Protein AF-A0A1G6QAT8-F1 (afdb_monomer_lite)

InterPro domains:
  IPR012337 Ribonuclease H-like superfamily [SSF53098] (1-55)
  IPR036397 Ribonuclease H superfamily [G3DSA:3.30.420.10] (1-55)
  IPR051917 Transposase/Integrase Enzymes [PTHR10948] (1-55)
  IPR053392 Transposase IS30-like [NF033563] (1-52)

Sequence (55 aa):
YFCDPHSPWQKGTCENMNGLIRQYLPKGIDLNQADQHYLNQVAMSLNIRPRKALD

Organism: NCBI:txid1226327

pLDDT: mean 84.98, std 7.67, range [54.97, 93.38]

Secondary structure (DSSP, 8-state):
--PPTT-HHHHHHHHHHHHHHHHHS-TT--TTSS-HHHHHHHHHHHHHSPP----

Radius of gyration: 13.48 Å; chains: 1; bounding box: 34×15×36 Å

Foldseek 3Di:
DDDDPPCVVVVVVVVVVVVLLCVQVPPPDDPVPDDPVSVVVSVVCSVPPDDDDDD

Structure (mmCIF, N/CA/C/O backbone):
data_AF-A0A1G6QAT8-F1
#
_entry.id   AF-A0A1G6QAT8-F1
#
loop_
_atom_site.group_PDB
_atom_site.id
_atom_site.type_symbol
_atom_site.label_atom_id
_atom_site.label_alt_id
_atom_site.label_comp_id
_atom_site.label_asym_id
_atom_site.label_entity_id
_atom_site.label_seq_id
_atom_site.pdbx_PDB_ins_code
_atom_site.Cartn_x
_atom_site.Cartn_y
_atom_site.Cartn_z
_atom_site.occupancy
_atom_site.B_iso_or_equiv
_atom_site.auth_seq_id
_atom_site.auth_comp_id
_atom_site.auth_asym_id
_atom_site.auth_atom_id
_atom_site.pdbx_PDB_model_num
ATOM 1 N N . TYR A 1 1 ? -2.689 5.375 -3.966 1.00 61.03 1 TYR A N 1
ATOM 2 C CA . TYR A 1 1 ? -1.863 5.576 -5.170 1.00 61.03 1 TYR A CA 1
ATOM 3 C C . TYR A 1 1 ? -2.459 4.712 -6.266 1.00 61.03 1 TYR A C 1
ATOM 5 O O . TYR A 1 1 ? -2.622 3.517 -6.038 1.00 61.03 1 TYR A O 1
ATOM 13 N N . PHE A 1 2 ? -2.896 5.314 -7.367 1.00 70.31 2 PHE A N 1
ATOM 14 C CA . PHE A 1 2 ? -3.461 4.597 -8.513 1.00 70.31 2 PHE A CA 1
ATOM 15 C C . PHE A 1 2 ? -2.428 4.560 -9.638 1.00 70.31 2 PHE A C 1
ATOM 17 O O . PHE A 1 2 ? -1.517 5.382 -9.651 1.00 70.31 2 PHE A O 1
ATOM 24 N N . CYS A 1 3 ? -2.550 3.588 -10.539 1.00 81.38 3 CYS A N 1
ATOM 25 C CA . CYS A 1 3 ? -1.735 3.555 -11.749 1.00 81.38 3 CYS A CA 1
ATOM 26 C C . CYS A 1 3 ? -2.182 4.670 -12.692 1.00 81.38 3 CYS A C 1
ATOM 28 O O . CYS A 1 3 ? -3.382 4.949 -12.784 1.00 81.38 3 CYS A O 1
ATOM 30 N N . ASP A 1 4 ? -1.233 5.255 -13.414 1.00 86.88 4 ASP A N 1
ATOM 31 C CA . ASP A 1 4 ? -1.534 6.234 -14.444 1.00 86.88 4 ASP A CA 1
ATOM 32 C C . ASP A 1 4 ? -2.365 5.578 -15.563 1.00 86.88 4 ASP A C 1
ATOM 34 O O . ASP A 1 4 ? -2.159 4.397 -15.896 1.00 86.88 4 ASP A O 1
ATOM 38 N N . PRO A 1 5 ? -3.316 6.314 -16.171 1.00 87.31 5 PRO A N 1
ATOM 39 C CA . PRO A 1 5 ? -4.049 5.826 -17.330 1.00 87.31 5 PRO A CA 1
ATOM 40 C C . PRO A 1 5 ? -3.089 5.327 -18.417 1.00 87.31 5 PRO A C 1
ATOM 42 O O . PRO A 1 5 ? -2.034 5.911 -18.651 1.00 87.31 5 PRO A O 1
ATOM 45 N N . HIS A 1 6 ? -3.454 4.228 -19.081 1.00 86.44 6 HIS A N 1
ATOM 46 C CA . HIS A 1 6 ? -2.650 3.593 -20.137 1.00 86.44 6 HIS A CA 1
ATOM 47 C C . HIS A 1 6 ? -1.256 3.082 -19.719 1.00 86.44 6 HIS A C 1
ATOM 49 O O . HIS A 1 6 ? -0.465 2.737 -20.593 1.00 86.44 6 HIS A O 1
ATOM 55 N N . SER A 1 7 ? -0.974 2.941 -18.417 1.00 85.25 7 SER A N 1
ATOM 56 C CA . SER A 1 7 ? 0.301 2.409 -17.905 1.00 85.25 7 SER A CA 1
ATOM 57 C C . SER A 1 7 ? 0.147 1.044 -17.207 1.00 85.25 7 SER A C 1
ATOM 59 O O . SER A 1 7 ? 0.340 0.932 -15.992 1.00 85.25 7 SER A O 1
ATOM 61 N N . PRO A 1 8 ? -0.200 -0.041 -17.935 1.00 83.12 8 PRO A N 1
ATOM 62 C CA . PRO A 1 8 ? -0.457 -1.359 -17.342 1.00 83.12 8 PRO A CA 1
ATOM 63 C C . PRO A 1 8 ? 0.749 -1.957 -16.600 1.00 83.12 8 PRO A C 1
ATOM 65 O O . PRO A 1 8 ? 0.561 -2.738 -15.670 1.00 83.12 8 PRO A O 1
ATOM 68 N N . TRP A 1 9 ? 1.981 -1.570 -16.944 1.00 83.06 9 TRP A N 1
ATOM 69 C CA . TRP A 1 9 ? 3.201 -2.036 -16.267 1.00 83.06 9 TRP A CA 1
ATOM 70 C C . TRP A 1 9 ? 3.325 -1.538 -14.818 1.00 83.06 9 TRP A C 1
ATOM 72 O O . TRP A 1 9 ? 3.933 -2.212 -13.990 1.00 83.06 9 TRP A O 1
ATOM 82 N N . GLN A 1 10 ? 2.710 -0.403 -14.467 1.00 85.06 10 GLN A N 1
ATOM 83 C CA . GLN A 1 10 ? 2.655 0.065 -13.076 1.00 85.06 10 GLN A CA 1
ATOM 84 C C . GLN A 1 10 ? 1.718 -0.801 -12.222 1.00 85.06 10 GLN A C 1
ATOM 86 O O . GLN A 1 10 ? 1.891 -0.903 -11.004 1.00 85.06 10 GLN A O 1
ATOM 91 N N . LYS A 1 11 ? 0.740 -1.456 -12.862 1.00 86.00 11 LYS A N 1
ATOM 92 C CA . LYS A 1 11 ? -0.305 -2.234 -12.193 1.00 86.00 11 LYS A CA 1
ATOM 93 C C . LYS A 1 11 ? 0.263 -3.401 -11.410 1.00 86.00 11 LYS A C 1
ATOM 95 O O . LYS A 1 11 ? -0.121 -3.571 -10.260 1.00 86.00 11 LYS A O 1
ATOM 100 N N . GLY A 1 12 ? 1.238 -4.118 -11.969 1.00 86.00 12 GLY A N 1
ATOM 101 C CA . GLY A 1 12 ? 1.893 -5.226 -11.271 1.00 86.00 12 GLY A CA 1
ATOM 102 C C . GLY A 1 12 ? 2.528 -4.788 -9.947 1.00 86.00 12 GLY A C 1
ATOM 103 O O . GLY A 1 12 ? 2.318 -5.418 -8.912 1.00 86.00 12 GLY A O 1
ATOM 104 N N . THR A 1 13 ? 3.231 -3.653 -9.945 1.00 84.94 13 THR A N 1
ATOM 105 C CA . THR A 1 13 ? 3.852 -3.100 -8.731 1.00 84.94 13 THR A CA 1
ATOM 106 C C . THR A 1 13 ? 2.809 -2.632 -7.717 1.00 84.94 13 THR A C 1
ATOM 108 O O . THR A 1 13 ? 2.926 -2.937 -6.527 1.00 84.94 13 THR A O 1
ATOM 111 N N . CYS A 1 14 ? 1.768 -1.926 -8.170 1.00 85.75 14 CYS A N 1
ATOM 112 C CA . CYS A 1 14 ? 0.683 -1.469 -7.301 1.00 85.75 14 CYS A CA 1
ATOM 113 C C . CYS A 1 14 ? -0.110 -2.638 -6.698 1.00 85.75 14 CYS A C 1
ATOM 115 O O . CYS A 1 14 ? -0.414 -2.624 -5.507 1.00 85.75 14 CYS A O 1
ATOM 117 N N . GLU A 1 15 ? -0.424 -3.664 -7.489 1.00 89.31 15 GLU A N 1
ATOM 118 C CA . GLU A 1 15 ? -1.141 -4.860 -7.038 1.00 89.31 15 GLU A CA 1
ATOM 119 C C . GLU A 1 15 ? -0.304 -5.674 -6.047 1.00 89.31 15 GLU A C 1
ATOM 121 O O . GLU A 1 15 ? -0.833 -6.086 -5.013 1.00 89.31 15 GLU A O 1
ATOM 126 N N . ASN A 1 16 ? 1.004 -5.816 -6.287 1.00 88.38 16 ASN A N 1
ATOM 127 C CA . ASN A 1 16 ? 1.918 -6.457 -5.344 1.00 88.38 16 ASN A CA 1
ATOM 128 C C . ASN A 1 16 ? 1.960 -5.713 -3.997 1.00 88.38 16 ASN A C 1
ATOM 130 O O . ASN A 1 16 ? 1.772 -6.327 -2.948 1.00 88.38 16 ASN A O 1
ATOM 134 N N . MET A 1 17 ? 2.131 -4.385 -4.013 1.00 87.19 17 MET A N 1
ATOM 135 C CA . MET A 1 17 ? 2.138 -3.578 -2.784 1.00 87.19 17 MET A CA 1
ATOM 136 C C . MET A 1 17 ? 0.801 -3.672 -2.033 1.00 87.19 17 MET A C 1
ATOM 138 O O . MET A 1 17 ? 0.780 -3.873 -0.820 1.00 87.19 17 MET A O 1
ATOM 142 N N . ASN A 1 18 ? -0.324 -3.605 -2.749 1.00 88.38 18 ASN A N 1
ATOM 143 C CA . ASN A 1 18 ? -1.652 -3.760 -2.153 1.00 88.38 18 ASN A CA 1
ATOM 144 C C . ASN A 1 18 ? -1.850 -5.151 -1.531 1.00 88.38 18 ASN A C 1
ATOM 146 O O . ASN A 1 18 ? -2.487 -5.268 -0.484 1.00 88.38 18 ASN A O 1
ATOM 150 N N . GLY A 1 19 ? -1.303 -6.200 -2.150 1.00 89.81 19 GLY A N 1
ATOM 151 C CA . GLY A 1 19 ? -1.287 -7.548 -1.586 1.00 89.81 19 GLY A CA 1
ATOM 152 C C . GLY A 1 19 ? -0.539 -7.611 -0.254 1.00 89.81 19 GLY A C 1
ATOM 153 O O . GLY A 1 19 ? -1.044 -8.206 0.696 1.00 89.81 19 GLY A O 1
ATOM 154 N N . LEU A 1 20 ? 0.614 -6.944 -0.154 1.00 90.56 20 LEU A N 1
ATOM 155 C CA . LEU A 1 20 ? 1.393 -6.872 1.086 1.00 90.56 20 LEU A CA 1
ATOM 156 C C . LEU A 1 20 ? 0.675 -6.084 2.182 1.00 90.56 20 LEU A C 1
ATOM 158 O O . LEU A 1 20 ? 0.606 -6.546 3.317 1.00 90.56 20 LEU A O 1
ATOM 162 N N . ILE A 1 21 ? 0.087 -4.934 1.846 1.00 90.00 21 ILE A N 1
ATOM 163 C CA . ILE A 1 21 ? -0.689 -4.128 2.799 1.00 90.00 21 ILE A CA 1
ATOM 164 C C . ILE A 1 21 ? -1.845 -4.950 3.382 1.00 90.00 21 ILE A C 1
ATOM 166 O O . ILE A 1 21 ? -2.083 -4.899 4.586 1.00 90.00 21 ILE A O 1
ATOM 170 N N . ARG A 1 22 ? -2.518 -5.773 2.566 1.00 90.62 22 ARG A N 1
ATOM 171 C CA . ARG A 1 22 ? -3.628 -6.628 3.021 1.00 90.62 22 ARG A CA 1
ATOM 172 C C . ARG A 1 22 ? -3.233 -7.732 4.002 1.00 90.62 22 ARG A C 1
ATOM 174 O O . ARG A 1 22 ? -4.125 -8.274 4.646 1.00 90.62 22 ARG A O 1
ATOM 181 N N . GLN A 1 23 ? -1.946 -8.057 4.139 1.00 90.81 23 GLN A N 1
ATOM 182 C CA . GLN A 1 23 ? -1.468 -8.976 5.183 1.00 90.81 23 GLN A CA 1
ATOM 183 C C . GLN A 1 23 ? -1.559 -8.345 6.580 1.00 90.81 23 GLN A C 1
ATOM 185 O O . GLN A 1 23 ? -1.700 -9.066 7.560 1.00 90.81 23 GLN A O 1
ATOM 190 N N . TYR A 1 24 ? -1.510 -7.011 6.659 1.00 88.69 24 TYR A N 1
ATOM 191 C CA . TYR A 1 24 ? -1.591 -6.247 7.907 1.00 88.69 24 TYR A CA 1
ATOM 192 C C . TYR A 1 24 ? -2.962 -5.589 8.097 1.00 88.69 24 TYR A C 1
ATOM 194 O O . TYR A 1 24 ? -3.483 -5.535 9.203 1.00 88.69 24 TYR A O 1
ATOM 202 N N . LEU A 1 25 ? -3.563 -5.106 7.008 1.00 89.12 25 LEU A N 1
ATOM 203 C CA . LEU A 1 25 ? -4.841 -4.399 6.998 1.00 89.12 25 LEU A CA 1
ATOM 204 C C . LEU A 1 25 ? -5.854 -5.183 6.150 1.00 89.12 25 LEU A C 1
ATOM 206 O O . LEU A 1 25 ? -6.032 -4.879 4.961 1.00 89.12 25 LEU A O 1
ATOM 210 N N . PRO A 1 26 ? -6.494 -6.229 6.711 1.00 86.44 26 PRO A N 1
ATOM 211 C CA . PRO A 1 26 ? -7.526 -6.973 6.006 1.00 86.44 26 PRO A CA 1
ATOM 212 C C . PRO A 1 26 ? -8.682 -6.062 5.577 1.00 86.44 26 PRO A C 1
ATOM 214 O O . PRO A 1 26 ? -8.958 -5.013 6.163 1.00 86.44 26 PRO A O 1
ATOM 217 N N . LYS A 1 27 ? -9.371 -6.469 4.508 1.00 84.00 27 LYS A N 1
ATOM 218 C CA . LYS A 1 27 ? -10.525 -5.725 3.990 1.00 84.00 27 LYS A CA 1
ATOM 219 C C . LYS A 1 27 ? -11.586 -5.550 5.081 1.00 84.00 27 LYS A C 1
ATOM 221 O O . LYS A 1 27 ? -11.918 -6.507 5.769 1.00 84.00 27 LYS A O 1
ATOM 226 N N . GLY A 1 28 ? -12.167 -4.354 5.148 1.00 81.69 28 GLY A N 1
ATOM 227 C CA . GLY A 1 28 ? -13.262 -4.044 6.070 1.00 81.69 28 GLY A CA 1
ATOM 228 C C . GLY A 1 28 ? -12.819 -3.489 7.422 1.00 81.69 28 GLY A C 1
ATOM 229 O O . GLY A 1 28 ? -13.683 -3.157 8.224 1.00 81.69 28 GLY A O 1
ATOM 230 N N . ILE A 1 29 ? -11.511 -3.340 7.668 1.00 82.44 29 ILE A N 1
ATOM 231 C CA . ILE A 1 29 ? -11.035 -2.535 8.798 1.00 82.44 29 ILE A CA 1
ATOM 232 C C . ILE A 1 29 ? -11.401 -1.067 8.561 1.00 82.44 29 ILE A C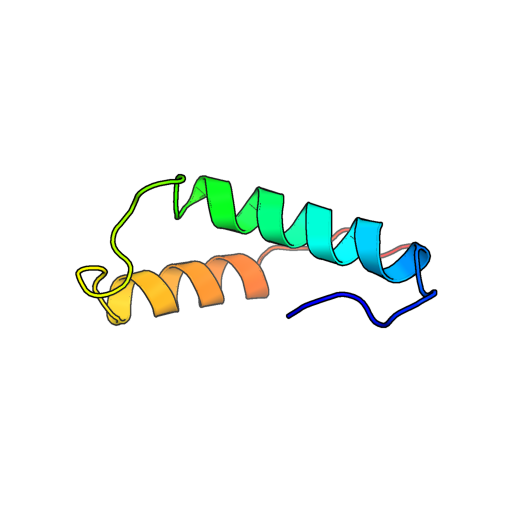 1
ATOM 234 O O . ILE A 1 29 ? -11.100 -0.505 7.504 1.00 82.44 29 ILE A O 1
ATOM 238 N N . ASP A 1 30 ? -12.023 -0.451 9.566 1.00 82.6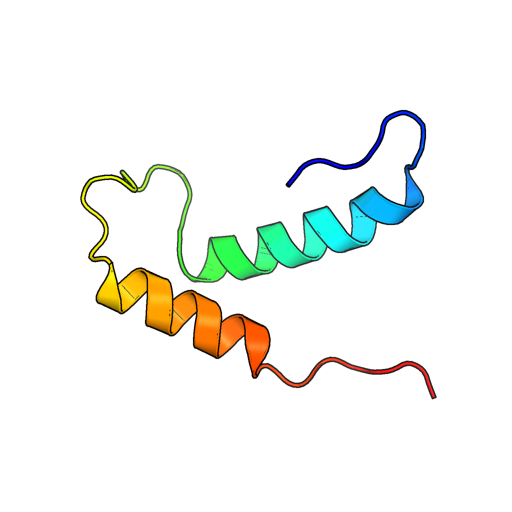9 30 ASP A N 1
ATOM 239 C CA . ASP A 1 30 ? -12.203 0.996 9.620 1.00 82.69 30 ASP A CA 1
ATOM 240 C C . ASP A 1 30 ? -10.860 1.660 9.935 1.00 82.69 30 ASP A C 1
ATOM 242 O O . ASP A 1 30 ? -10.350 1.597 11.054 1.00 82.69 30 ASP A O 1
ATOM 246 N N . LEU A 1 31 ? -10.272 2.295 8.923 1.00 80.12 31 LEU A N 1
ATOM 247 C CA . LEU A 1 31 ? -8.988 2.979 9.055 1.00 80.12 31 LEU A CA 1
ATOM 248 C C . LEU A 1 31 ? -9.063 4.205 9.973 1.00 80.12 31 LEU A C 1
ATOM 250 O O . LEU A 1 31 ? -8.025 4.627 10.467 1.00 80.12 31 LEU A O 1
ATOM 254 N N . ASN A 1 32 ? -10.254 4.753 10.242 1.00 81.88 32 ASN A N 1
ATOM 255 C CA . ASN A 1 32 ? -10.400 5.864 11.189 1.00 81.88 32 ASN A CA 1
ATOM 256 C C . ASN A 1 32 ? -10.234 5.416 12.645 1.00 81.88 32 ASN A C 1
ATOM 258 O O . ASN A 1 32 ? -9.931 6.236 13.506 1.00 81.88 32 ASN A O 1
ATOM 262 N N . GLN A 1 33 ? -10.437 4.126 12.919 1.00 80.62 33 GLN A N 1
ATOM 263 C CA . GLN A 1 33 ? -10.237 3.525 14.239 1.00 80.62 33 GLN A CA 1
ATOM 264 C C . GLN A 1 33 ? -8.869 2.850 14.368 1.00 80.62 33 GLN A C 1
ATOM 266 O O . GLN A 1 33 ? -8.501 2.405 15.454 1.00 80.62 33 GLN A O 1
ATOM 271 N N . ALA A 1 34 ? -8.118 2.749 13.268 1.00 81.62 34 ALA A N 1
ATOM 272 C CA . ALA A 1 34 ? -6.778 2.197 13.294 1.00 81.62 34 ALA A CA 1
ATOM 273 C C . ALA A 1 34 ? -5.836 3.163 14.022 1.00 81.62 34 ALA A C 1
ATOM 275 O O . ALA A 1 34 ? -5.745 4.343 13.690 1.00 81.62 34 ALA A O 1
ATOM 276 N N . ASP A 1 35 ? -5.111 2.641 15.006 1.00 87.88 35 ASP A N 1
ATOM 277 C CA . ASP A 1 35 ? -4.110 3.410 15.731 1.00 87.88 35 ASP A CA 1
ATOM 278 C C . ASP A 1 35 ? -2.998 3.888 14.780 1.00 87.88 35 ASP A C 1
ATOM 280 O O . ASP A 1 35 ? -2.387 3.103 14.047 1.00 87.88 35 ASP A O 1
ATOM 284 N N . GLN A 1 36 ? -2.712 5.190 14.801 1.00 90.25 36 GLN A N 1
ATOM 285 C CA . GLN A 1 36 ? -1.703 5.794 13.933 1.00 90.25 36 GLN A CA 1
ATOM 286 C C . GLN A 1 36 ? -0.315 5.183 14.168 1.00 90.25 36 GLN A C 1
ATOM 288 O O . GLN A 1 36 ? 0.471 5.047 13.226 1.00 90.25 36 GLN A O 1
ATOM 293 N N . HIS A 1 37 ? -0.002 4.792 15.406 1.00 91.81 37 HIS A N 1
ATOM 294 C CA . HIS A 1 37 ? 1.271 4.152 15.714 1.00 91.81 37 HIS A CA 1
ATOM 295 C C . HIS A 1 37 ? 1.357 2.750 15.091 1.00 91.81 37 HIS A C 1
ATOM 297 O O . HIS A 1 37 ? 2.371 2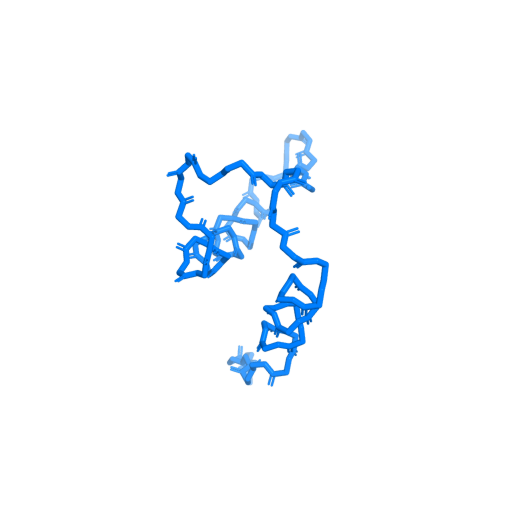.431 14.465 1.00 91.81 37 HIS A O 1
ATOM 303 N N . TYR A 1 38 ? 0.279 1.964 15.130 1.00 89.94 38 TYR A N 1
ATOM 304 C CA . TYR A 1 38 ? 0.185 0.714 14.372 1.00 89.94 38 TYR A CA 1
ATOM 305 C C . TYR A 1 38 ? 0.377 0.919 12.858 1.00 89.94 38 TYR A C 1
ATOM 307 O O . TYR A 1 38 ? 1.180 0.220 12.236 1.00 89.94 38 TYR A O 1
ATOM 315 N N . LEU A 1 39 ? -0.278 1.918 12.256 1.00 91.12 39 LEU A N 1
ATOM 316 C CA . LEU A 1 39 ? -0.113 2.220 10.826 1.00 91.12 39 LEU A CA 1
ATOM 317 C C . LEU A 1 39 ? 1.341 2.573 10.469 1.00 91.12 39 LEU A C 1
ATOM 319 O O . LEU A 1 39 ? 1.858 2.118 9.445 1.00 91.12 39 LEU A O 1
ATOM 323 N N . ASN A 1 40 ? 2.026 3.323 11.334 1.00 93.38 40 ASN A N 1
ATOM 324 C CA . ASN A 1 40 ? 3.439 3.659 11.154 1.00 93.38 40 ASN A CA 1
ATOM 325 C C . ASN A 1 40 ? 4.341 2.418 11.237 1.00 93.38 40 ASN A C 1
ATOM 327 O O . ASN A 1 40 ? 5.280 2.294 10.449 1.00 93.38 40 ASN A O 1
ATOM 331 N N . GLN A 1 41 ? 4.049 1.475 12.138 1.00 92.69 41 GLN A N 1
ATOM 332 C CA . GLN A 1 41 ? 4.785 0.209 12.225 1.00 92.69 41 GLN A CA 1
ATOM 333 C C . GLN A 1 41 ? 4.605 -0.653 10.976 1.00 92.69 41 GLN A C 1
ATOM 335 O O . GLN A 1 41 ? 5.579 -1.222 10.476 1.00 92.69 41 GLN A O 1
ATOM 340 N N . VAL A 1 42 ? 3.382 -0.728 10.441 1.00 91.25 42 VAL A N 1
ATOM 341 C CA . VAL A 1 42 ? 3.103 -1.434 9.182 1.00 91.25 42 VAL A CA 1
ATOM 342 C C . VAL A 1 42 ? 3.882 -0.789 8.034 1.00 91.25 42 VAL A C 1
ATOM 344 O O . VAL A 1 42 ? 4.572 -1.489 7.293 1.00 91.25 42 VAL A O 1
ATOM 347 N N . ALA A 1 43 ? 3.845 0.542 7.919 1.00 92.06 43 ALA A N 1
ATOM 348 C CA . ALA A 1 43 ? 4.591 1.274 6.897 1.00 92.06 43 ALA A CA 1
ATOM 349 C C . ALA A 1 43 ? 6.106 1.045 7.011 1.00 92.06 43 ALA A C 1
ATOM 351 O O . ALA A 1 43 ? 6.767 0.767 6.010 1.00 92.06 43 ALA A O 1
ATOM 352 N N . MET A 1 44 ? 6.655 1.103 8.228 1.00 93.06 44 MET A N 1
ATOM 353 C CA . MET A 1 44 ? 8.068 0.825 8.475 1.00 93.06 44 MET A CA 1
ATOM 354 C C . MET A 1 44 ? 8.417 -0.607 8.067 1.00 93.06 44 MET A C 1
ATOM 356 O O . MET A 1 44 ? 9.352 -0.795 7.296 1.00 93.06 44 MET A O 1
ATOM 360 N N . SER A 1 45 ? 7.628 -1.595 8.497 1.00 91.94 45 SER A N 1
ATOM 361 C CA . SER A 1 45 ? 7.835 -3.012 8.170 1.00 91.94 45 SER A CA 1
ATOM 362 C C . SER A 1 45 ? 7.844 -3.266 6.662 1.00 91.94 45 SER A C 1
ATOM 364 O O . SER A 1 45 ? 8.689 -4.005 6.161 1.00 91.94 45 SER A O 1
ATOM 366 N N . LEU A 1 46 ? 6.935 -2.627 5.918 1.00 90.75 46 LEU A N 1
ATOM 367 C CA . LEU A 1 46 ? 6.880 -2.727 4.458 1.00 90.75 46 LEU A CA 1
ATOM 368 C C . LEU A 1 46 ? 8.093 -2.074 3.782 1.00 90.75 46 LEU A C 1
ATOM 370 O O . LEU A 1 46 ? 8.628 -2.638 2.829 1.00 90.75 46 LEU A O 1
ATOM 374 N N . ASN A 1 47 ? 8.541 -0.918 4.277 1.00 89.38 47 ASN A N 1
ATOM 375 C CA . ASN A 1 47 ? 9.659 -0.169 3.699 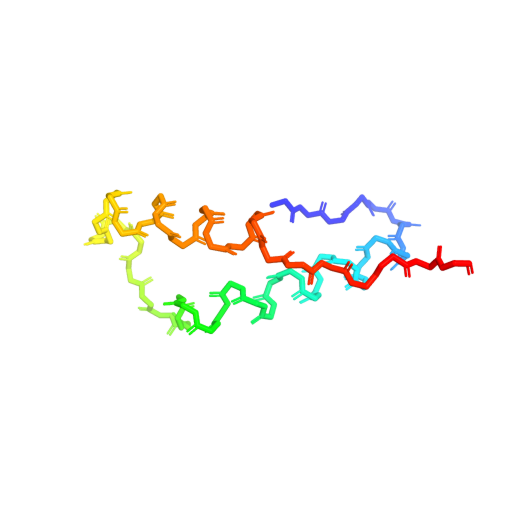1.00 89.38 47 ASN A CA 1
ATOM 376 C C . ASN A 1 47 ? 11.024 -0.816 3.970 1.00 89.38 47 ASN A C 1
ATOM 378 O O . ASN A 1 47 ? 11.890 -0.775 3.098 1.00 89.38 47 ASN A O 1
ATOM 382 N N . ILE A 1 48 ? 11.217 -1.425 5.146 1.00 91.25 48 ILE A N 1
ATOM 383 C CA . ILE A 1 48 ? 12.471 -2.115 5.500 1.00 91.25 48 ILE A CA 1
ATOM 384 C C . ILE A 1 48 ? 12.534 -3.544 4.957 1.00 91.25 48 ILE A C 1
ATOM 386 O O . ILE A 1 48 ? 13.580 -4.188 5.039 1.00 91.25 48 ILE A O 1
ATOM 390 N N . ARG A 1 49 ? 11.421 -4.069 4.432 1.00 86.75 49 ARG A N 1
ATOM 391 C CA . ARG A 1 49 ? 11.363 -5.434 3.920 1.00 86.75 49 ARG A CA 1
ATOM 392 C C . ARG A 1 49 ? 12.384 -5.594 2.787 1.00 86.75 49 ARG A C 1
ATOM 394 O O . ARG A 1 49 ? 12.277 -4.880 1.785 1.00 86.75 49 ARG A O 1
ATOM 401 N N . PRO A 1 50 ? 13.330 -6.546 2.887 1.00 85.06 50 PRO A N 1
ATOM 402 C CA . PRO A 1 50 ? 14.287 -6.788 1.819 1.00 85.06 50 PRO A CA 1
ATOM 403 C C . PRO A 1 50 ? 13.527 -7.190 0.554 1.00 85.06 50 PRO A C 1
ATOM 405 O O . PRO A 1 50 ? 12.785 -8.176 0.531 1.00 85.06 50 PRO A O 1
ATOM 408 N N . ARG A 1 51 ? 13.670 -6.379 -0.496 1.00 80.44 51 ARG A N 1
ATOM 409 C CA . ARG A 1 51 ? 13.093 -6.647 -1.813 1.00 80.44 51 ARG A CA 1
ATOM 410 C C . ARG A 1 51 ? 14.148 -7.322 -2.668 1.00 80.44 51 ARG A C 1
ATOM 412 O O . ARG A 1 51 ? 15.299 -6.899 -2.669 1.00 80.44 51 ARG A O 1
ATOM 419 N N . LYS A 1 52 ? 13.743 -8.352 -3.409 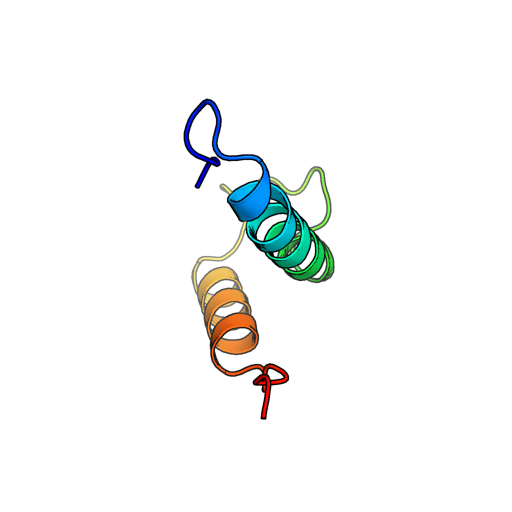1.00 75.12 52 LYS A N 1
ATOM 420 C CA . LYS A 1 52 ? 14.597 -8.947 -4.434 1.00 75.12 52 LYS A CA 1
ATOM 421 C C . LYS A 1 52 ? 14.876 -7.866 -5.483 1.00 75.12 52 LYS A C 1
ATOM 423 O O . LYS A 1 52 ? 13.958 -7.469 -6.200 1.00 75.12 52 LYS A O 1
ATOM 428 N N . ALA A 1 53 ? 16.097 -7.344 -5.502 1.00 67.69 53 ALA A N 1
ATOM 429 C CA . ALA A 1 53 ? 16.589 -6.548 -6.615 1.00 67.69 53 ALA A CA 1
ATOM 430 C C . ALA A 1 53 ? 16.884 -7.500 -7.783 1.00 67.69 53 ALA A C 1
ATOM 432 O O . ALA A 1 53 ? 17.199 -8.671 -7.562 1.00 67.69 53 ALA A O 1
ATOM 433 N N . LEU A 1 54 ? 16.692 -7.030 -9.011 1.00 70.38 54 LEU A N 1
ATOM 434 C CA . LEU A 1 54 ? 17.170 -7.750 -10.186 1.00 70.38 54 LEU A CA 1
ATOM 435 C C . LEU A 1 54 ? 18.679 -7.480 -10.257 1.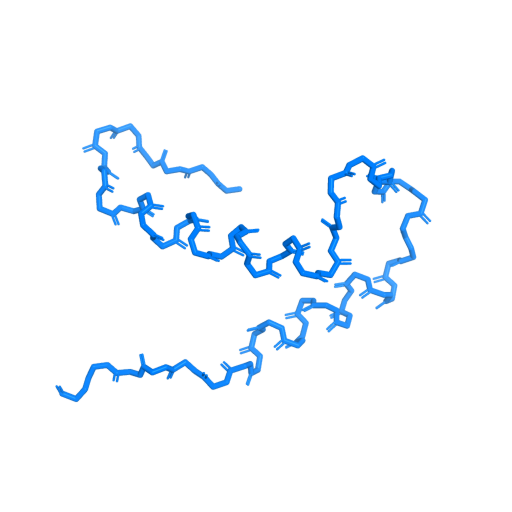00 70.38 54 LEU A C 1
ATOM 437 O O . LEU A 1 54 ? 19.051 -6.314 -10.385 1.00 70.38 54 LEU A O 1
ATOM 441 N N . ASP A 1 55 ? 19.497 -8.519 -10.073 1.00 54.97 55 ASP A N 1
ATOM 442 C CA . ASP A 1 55 ? 20.902 -8.522 -10.516 1.00 54.97 55 ASP A CA 1
ATOM 443 C C . ASP A 1 55 ? 20.962 -8.549 -12.051 1.00 54.97 55 ASP A C 1
ATOM 445 O O . ASP A 1 55 ? 20.094 -9.232 -12.657 1.00 54.97 55 ASP A O 1
#